Protein AF-A0A9D2C0F6-F1 (afdb_monomer)

Structure (mmCIF, N/CA/C/O backbone):
data_AF-A0A9D2C0F6-F1
#
_entry.id   AF-A0A9D2C0F6-F1
#
loop_
_atom_site.group_PDB
_atom_site.id
_atom_site.type_symbol
_atom_site.label_atom_id
_atom_site.label_alt_id
_atom_site.label_comp_id
_atom_site.label_asym_id
_atom_site.label_entity_id
_atom_site.label_seq_id
_atom_site.pdbx_PDB_ins_code
_atom_site.Cartn_x
_atom_site.Cartn_y
_atom_site.Cartn_z
_atom_site.occupancy
_atom_site.B_iso_or_equiv
_atom_site.auth_seq_id
_atom_site.auth_comp_id
_atom_site.auth_asym_id
_atom_site.auth_atom_id
_atom_site.pdbx_PDB_model_num
ATOM 1 N N . MET A 1 1 ? -8.953 15.225 15.167 1.00 75.50 1 MET A N 1
ATOM 2 C CA . MET A 1 1 ? -9.480 14.769 13.857 1.00 75.50 1 MET A CA 1
ATOM 3 C C . MET A 1 1 ? -8.567 15.125 12.680 1.00 75.50 1 MET A C 1
ATOM 5 O O . MET A 1 1 ? -8.226 14.223 11.933 1.00 75.50 1 MET A O 1
ATOM 9 N N . LYS A 1 2 ? -8.083 16.372 12.540 1.00 89.19 2 LYS A N 1
ATOM 10 C CA . LYS A 1 2 ? -7.217 16.800 11.412 1.00 89.19 2 LYS A CA 1
ATOM 11 C C . LYS A 1 2 ? -5.985 15.903 11.160 1.00 89.19 2 LYS A C 1
ATOM 13 O O . LYS A 1 2 ? -5.720 15.537 10.023 1.00 89.19 2 LYS A O 1
ATOM 18 N N . ARG A 1 3 ? -5.276 15.496 12.224 1.00 92.75 3 ARG A N 1
ATOM 19 C C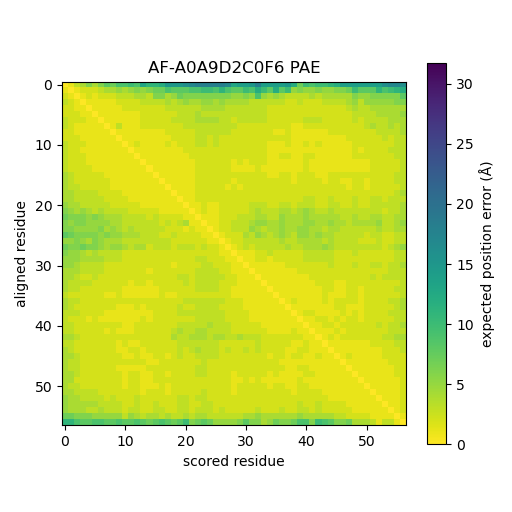A . ARG A 1 3 ? -4.097 14.608 12.133 1.00 92.75 3 ARG A CA 1
ATOM 20 C C . ARG A 1 3 ? -4.432 13.207 11.619 1.00 92.75 3 ARG A C 1
ATOM 22 O O . ARG A 1 3 ? -3.674 12.677 10.826 1.00 92.75 3 ARG A O 1
ATOM 29 N N . PHE A 1 4 ? -5.558 12.637 12.049 1.00 92.12 4 PHE A N 1
ATOM 30 C CA . PHE A 1 4 ? -5.995 11.305 11.623 1.00 92.12 4 PHE A CA 1
ATOM 31 C C . PHE A 1 4 ? -6.328 11.285 10.130 1.00 92.12 4 PHE A C 1
ATOM 33 O O . PHE A 1 4 ? -5.842 10.429 9.403 1.00 92.12 4 PHE A O 1
ATOM 40 N N . VAL A 1 5 ? -7.078 12.285 9.661 1.00 95.25 5 VAL A N 1
ATOM 41 C CA . VAL A 1 5 ? -7.436 12.407 8.242 1.00 95.25 5 VAL A CA 1
ATOM 42 C C . VAL A 1 5 ? -6.189 12.579 7.375 1.00 95.25 5 VAL A C 1
ATOM 44 O O . VAL A 1 5 ? -6.056 11.887 6.373 1.00 95.25 5 VAL A O 1
ATOM 47 N N . LEU A 1 6 ? -5.245 13.440 7.777 1.00 96.69 6 LEU A N 1
ATOM 48 C CA . LEU A 1 6 ? -3.975 13.592 7.058 1.00 96.69 6 LEU A CA 1
ATOM 49 C C . LEU A 1 6 ? -3.213 12.261 6.980 1.00 96.69 6 LEU A C 1
ATOM 51 O O . LEU A 1 6 ? -2.682 11.91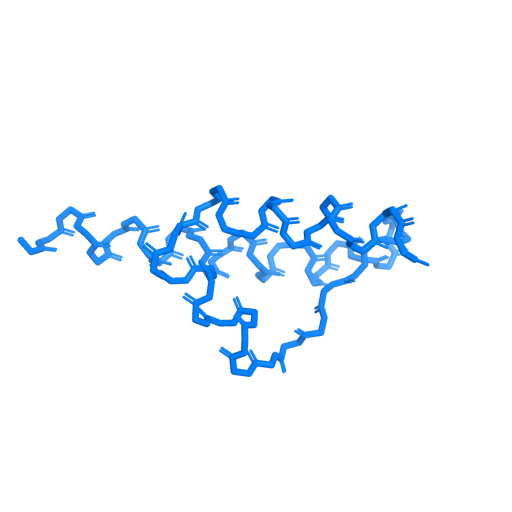0 5.933 1.00 96.69 6 LEU A O 1
ATOM 55 N N . TRP A 1 7 ? -3.190 11.510 8.079 1.00 95.06 7 TRP A N 1
ATOM 56 C CA . TRP A 1 7 ? -2.494 10.232 8.159 1.00 95.06 7 TRP A CA 1
ATOM 57 C C . TRP A 1 7 ? -3.122 9.159 7.259 1.00 95.06 7 TRP A C 1
ATOM 59 O O . TRP A 1 7 ? -2.406 8.466 6.538 1.00 95.06 7 TRP A O 1
ATOM 69 N N . GLY A 1 8 ? -4.454 9.084 7.221 1.00 96.81 8 GLY A N 1
ATOM 70 C CA . GLY A 1 8 ? -5.168 8.189 6.312 1.00 96.81 8 GLY A CA 1
ATOM 71 C C . GLY A 1 8 ? -5.015 8.578 4.842 1.00 96.81 8 GLY A C 1
ATOM 72 O O . GLY A 1 8 ? -4.818 7.713 3.992 1.00 96.81 8 GLY A O 1
ATOM 73 N N . LEU A 1 9 ? -5.015 9.877 4.528 1.00 97.88 9 LEU A N 1
ATOM 74 C CA . LEU A 1 9 ? -4.737 10.357 3.171 1.00 97.88 9 LEU A CA 1
ATOM 75 C C . LEU A 1 9 ? -3.317 10.003 2.717 1.00 97.88 9 LEU A C 1
ATOM 77 O O . LEU A 1 9 ? -3.138 9.603 1.571 1.00 97.88 9 LEU A O 1
ATOM 81 N N . LEU A 1 10 ? -2.320 10.090 3.604 1.00 98.00 10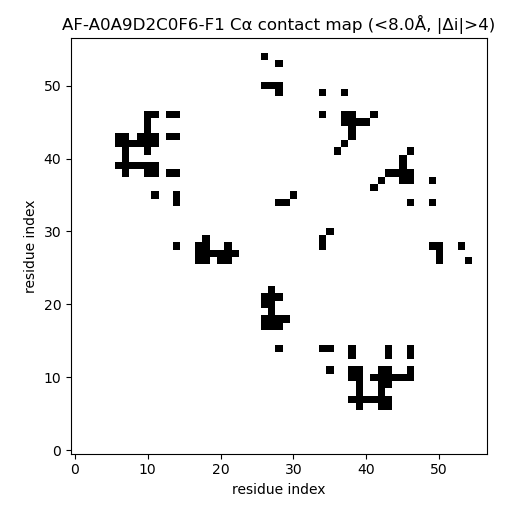 LEU A N 1
ATOM 82 C CA . LEU A 1 10 ? -0.950 9.662 3.302 1.00 98.00 10 LEU A CA 1
ATOM 83 C C . LEU A 1 10 ? -0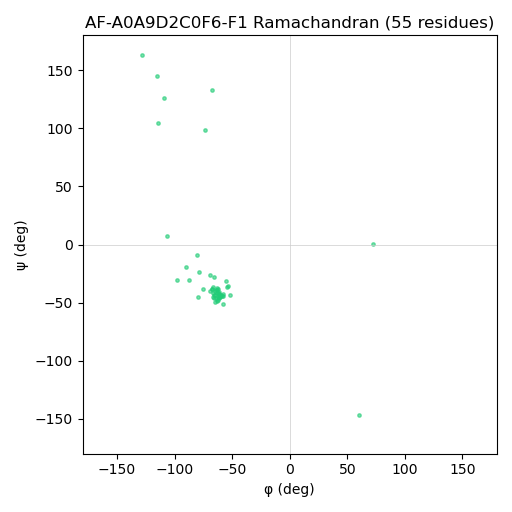.865 8.158 3.018 1.00 98.00 10 LEU A C 1
ATOM 85 O O . LEU A 1 10 ? -0.126 7.748 2.127 1.00 98.00 10 LEU A O 1
ATOM 89 N N . GLY A 1 11 ? -1.635 7.331 3.726 1.00 97.69 11 GLY A N 1
ATOM 90 C CA . GLY A 1 11 ? -1.695 5.897 3.447 1.00 97.69 11 GLY A CA 1
ATOM 91 C C . GLY A 1 11 ? -2.379 5.556 2.124 1.00 97.69 11 GLY A C 1
ATOM 92 O O . GLY A 1 11 ? -1.869 4.728 1.369 1.00 97.69 11 GLY A O 1
ATOM 93 N N . LEU A 1 12 ? -3.467 6.252 1.780 1.00 97.94 12 LEU A N 1
ATOM 94 C CA . LEU A 1 12 ? -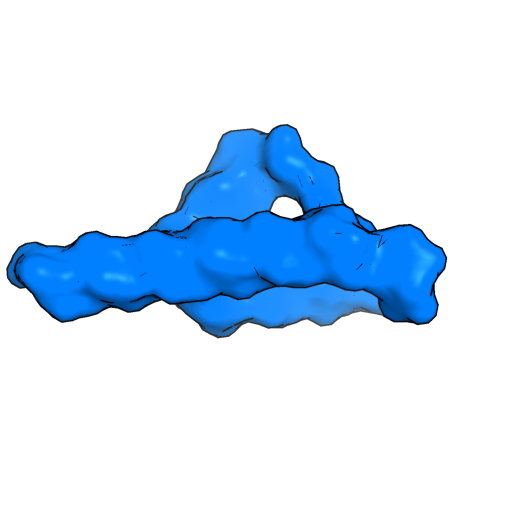4.091 6.146 0.456 1.00 97.94 12 LEU A CA 1
ATOM 95 C C . LEU A 1 12 ? -3.162 6.644 -0.660 1.00 97.94 12 LEU A C 1
ATOM 97 O O . LEU A 1 12 ? -3.089 6.021 -1.717 1.00 97.94 12 LEU A O 1
ATOM 101 N N . ALA A 1 13 ? -2.411 7.721 -0.418 1.00 98.00 13 ALA A N 1
ATOM 102 C CA . ALA A 1 13 ? -1.393 8.199 -1.346 1.00 98.00 13 ALA A CA 1
ATOM 103 C C . ALA A 1 13 ? -0.278 7.159 -1.534 1.00 98.00 13 ALA A C 1
ATOM 105 O O . ALA A 1 13 ? 0.120 6.897 -2.666 1.00 98.00 13 ALA A O 1
ATOM 106 N N . ALA A 1 14 ? 0.171 6.504 -0.458 1.00 97.81 14 ALA A N 1
ATOM 107 C CA . ALA A 1 14 ? 1.128 5.403 -0.540 1.00 97.81 14 ALA A CA 1
ATOM 108 C C . ALA A 1 14 ? 0.566 4.213 -1.336 1.00 97.81 14 ALA A C 1
ATOM 110 O O . ALA A 1 14 ? 1.273 3.653 -2.168 1.00 97.81 14 ALA A O 1
ATOM 111 N N . LEU A 1 15 ? -0.710 3.856 -1.142 1.00 97.88 15 LEU A N 1
ATOM 112 C CA . LEU A 1 15 ? -1.368 2.799 -1.920 1.00 97.88 15 LEU A CA 1
ATOM 113 C C . LEU A 1 15 ? -1.390 3.152 -3.412 1.00 97.88 15 LEU A C 1
ATOM 115 O O . LEU A 1 15 ? -1.051 2.317 -4.250 1.00 97.88 15 LEU A O 1
ATOM 119 N N . GLY A 1 16 ? -1.736 4.400 -3.738 1.00 97.31 16 GLY A N 1
ATOM 120 C CA . GLY A 1 16 ? -1.687 4.915 -5.103 1.00 97.31 16 GLY A CA 1
ATOM 121 C C . GLY A 1 16 ? -0.277 4.891 -5.691 1.00 97.31 16 GLY A C 1
ATOM 122 O O . GLY A 1 16 ? -0.107 4.502 -6.841 1.00 97.31 16 GLY A O 1
ATOM 123 N N . ALA A 1 17 ? 0.740 5.238 -4.899 1.00 97.25 17 ALA A N 1
ATOM 124 C CA . ALA A 1 17 ? 2.135 5.198 -5.321 1.00 97.25 17 ALA A CA 1
ATOM 125 C C . ALA A 1 17 ? 2.604 3.766 -5.618 1.00 97.25 17 ALA A C 1
ATOM 127 O O . ALA A 1 17 ? 3.224 3.544 -6.655 1.00 97.25 17 ALA A O 1
ATOM 128 N N . VAL A 1 18 ? 2.263 2.783 -4.776 1.00 96.75 18 VAL A N 1
ATOM 129 C CA . VAL A 1 18 ? 2.571 1.365 -5.045 1.00 96.75 18 VAL A CA 1
ATOM 130 C C . VAL A 1 18 ? 1.875 0.908 -6.324 1.00 96.75 18 VAL A C 1
ATOM 132 O O . VAL A 1 18 ? 2.517 0.342 -7.201 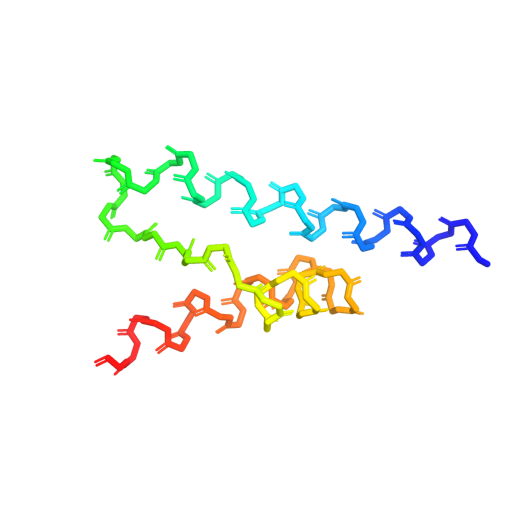1.00 96.75 18 VAL A O 1
ATOM 135 N N . ARG A 1 19 ? 0.588 1.237 -6.484 1.00 96.00 19 ARG A N 1
ATOM 136 C CA . ARG A 1 19 ? -0.176 0.898 -7.690 1.00 96.00 19 ARG A CA 1
ATOM 137 C C . ARG A 1 19 ? 0.415 1.511 -8.958 1.00 96.00 19 ARG A C 1
ATOM 139 O O . ARG A 1 19 ? 0.527 0.838 -9.976 1.00 96.00 19 ARG A O 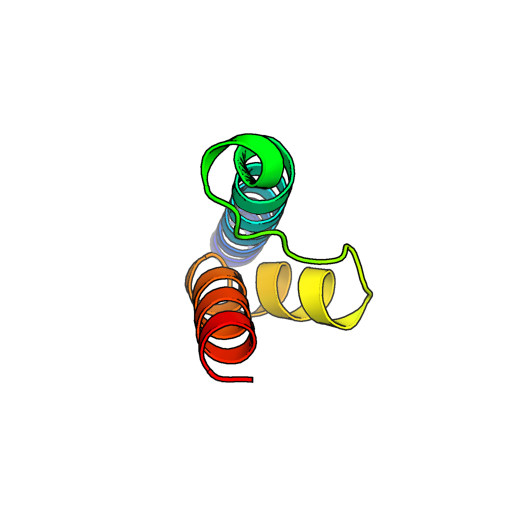1
ATOM 146 N N . ALA A 1 20 ? 0.800 2.784 -8.900 1.00 96.31 20 ALA A N 1
ATOM 147 C CA . ALA A 1 20 ? 1.419 3.476 -10.022 1.00 96.31 20 ALA A CA 1
ATOM 148 C C . ALA A 1 20 ? 2.787 2.872 -10.350 1.00 96.31 20 ALA A C 1
ATOM 150 O O . ALA A 1 20 ? 3.089 2.639 -11.514 1.00 96.31 20 ALA A O 1
ATOM 151 N N . THR A 1 21 ? 3.593 2.585 -9.325 1.00 96.38 21 THR A N 1
ATOM 152 C CA . THR A 1 21 ? 4.958 2.079 -9.503 1.00 96.38 21 THR A CA 1
ATOM 153 C C . THR A 1 21 ? 5.044 0.579 -9.797 1.00 96.38 21 THR A C 1
ATOM 155 O O . THR A 1 21 ? 6.110 0.103 -10.187 1.00 96.38 21 THR A O 1
ATOM 158 N N . GLY A 1 22 ? 3.932 -0.155 -9.689 1.00 94.06 22 GLY A N 1
ATOM 159 C CA . GLY A 1 22 ? 3.876 -1.610 -9.842 1.00 94.06 22 GLY A CA 1
AT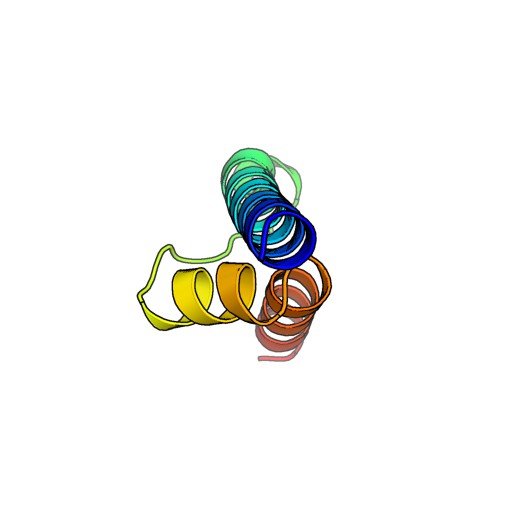OM 160 C C . GLY A 1 22 ? 4.443 -2.142 -11.159 1.00 94.06 22 GLY A C 1
ATOM 161 O O . GLY A 1 22 ? 5.050 -3.210 -11.172 1.00 94.06 22 GLY A O 1
ATOM 162 N N . ALA A 1 23 ? 4.333 -1.379 -12.251 1.00 92.50 23 ALA A N 1
ATOM 163 C CA . ALA A 1 23 ? 4.908 -1.754 -13.546 1.00 92.50 23 ALA A CA 1
ATOM 164 C C . ALA A 1 23 ? 6.450 -1.795 -13.545 1.00 92.50 23 ALA A C 1
ATOM 166 O O . ALA A 1 23 ? 7.039 -2.554 -14.309 1.00 92.50 23 ALA A O 1
ATOM 167 N N . TRP A 1 24 ? 7.103 -1.000 -12.692 1.00 95.50 24 TRP A N 1
ATOM 168 C CA . TRP A 1 24 ? 8.566 -0.952 -12.576 1.00 95.50 24 TRP A CA 1
ATOM 169 C C . TRP A 1 24 ? 9.095 -1.802 -11.419 1.00 95.50 24 TRP A C 1
ATOM 171 O O . TRP A 1 24 ? 10.206 -2.315 -11.501 1.00 95.50 24 TRP A O 1
ATOM 181 N N . THR A 1 25 ? 8.323 -1.949 -10.339 1.00 92.62 25 THR A N 1
ATOM 182 C CA . THR A 1 25 ? 8.738 -2.696 -9.140 1.00 92.62 25 THR A CA 1
ATOM 183 C C . THR A 1 25 ? 8.363 -4.176 -9.193 1.00 92.62 25 THR A C 1
ATOM 185 O O . THR A 1 25 ? 8.905 -4.962 -8.421 1.00 92.62 25 THR A O 1
ATOM 188 N N . GLY A 1 26 ? 7.411 -4.562 -10.050 1.00 92.62 26 GLY A N 1
ATOM 189 C CA . GLY A 1 26 ? 6.790 -5.891 -10.038 1.00 92.62 26 GLY A CA 1
ATOM 190 C C . GLY A 1 26 ? 5.833 -6.113 -8.857 1.00 92.62 26 GLY A C 1
ATOM 191 O O . GLY A 1 26 ? 5.239 -7.182 -8.736 1.00 92.62 26 GLY A O 1
ATOM 192 N N . VAL A 1 27 ? 5.657 -5.106 -7.994 1.00 92.25 27 VAL A N 1
ATOM 193 C CA . VAL A 1 27 ? 4.839 -5.169 -6.781 1.00 92.25 27 VAL A CA 1
ATOM 194 C C . VAL A 1 27 ? 3.658 -4.226 -6.935 1.00 92.25 27 VAL A C 1
ATOM 196 O O . VAL A 1 27 ? 3.799 -3.013 -6.816 1.00 92.25 27 VAL A O 1
ATOM 199 N N . ASP A 1 28 ? 2.481 -4.793 -7.177 1.00 93.88 28 ASP A N 1
ATOM 200 C CA . ASP A 1 28 ? 1.238 -4.032 -7.307 1.00 93.88 28 ASP A CA 1
ATOM 201 C C . ASP A 1 28 ? 0.249 -4.370 -6.180 1.00 93.88 28 ASP A C 1
ATOM 203 O O . ASP A 1 28 ? 0.150 -5.524 -5.786 1.00 93.88 28 ASP A O 1
ATOM 207 N N . LEU A 1 29 ? -0.544 -3.420 -5.689 1.00 94.88 29 LEU A N 1
ATOM 208 C CA . LEU A 1 29 ? -1.647 -3.674 -4.757 1.00 94.88 29 LEU A CA 1
ATOM 209 C C . LEU A 1 29 ? -3.002 -3.459 -5.459 1.00 94.88 29 LEU A C 1
ATOM 211 O O . LEU A 1 29 ? -3.249 -2.391 -6.030 1.00 94.88 29 LEU A O 1
ATOM 215 N N . PRO A 1 30 ? -3.924 -4.443 -5.427 1.00 94.50 30 PRO A N 1
ATOM 216 C CA . PRO A 1 30 ? -5.253 -4.269 -5.995 1.00 94.50 30 PRO A CA 1
ATOM 217 C C . PRO A 1 30 ? -6.049 -3.236 -5.192 1.00 94.50 30 PRO A C 1
ATOM 219 O O . PRO A 1 30 ? -6.107 -3.319 -3.967 1.00 94.50 30 PRO A O 1
ATOM 222 N N . VAL A 1 31 ? -6.697 -2.289 -5.880 1.00 95.88 31 VAL A N 1
ATOM 223 C CA . VAL A 1 31 ? -7.592 -1.313 -5.243 1.00 95.88 31 VAL A CA 1
ATOM 224 C C . VAL A 1 31 ? -8.887 -2.020 -4.853 1.00 95.88 31 VAL A C 1
ATOM 226 O O . VAL A 1 31 ? -9.767 -2.251 -5.677 1.00 95.88 31 VAL A O 1
ATOM 229 N N . THR A 1 32 ? -8.976 -2.399 -3.585 1.00 96.75 32 THR A N 1
ATOM 230 C CA . THR A 1 32 ? -10.094 -3.136 -2.991 1.00 96.75 32 THR A CA 1
ATOM 231 C C . THR A 1 32 ? -10.577 -2.416 -1.733 1.00 96.75 32 THR A C 1
ATOM 233 O O . THR A 1 32 ? -9.832 -1.615 -1.162 1.00 96.75 32 THR A O 1
ATOM 236 N N . PRO A 1 33 ? -11.789 -2.711 -1.232 1.00 97.19 33 PRO A N 1
ATOM 237 C CA . PRO A 1 33 ? -12.244 -2.171 0.049 1.00 97.19 33 PRO A CA 1
ATOM 238 C C . PRO A 1 33 ? -11.259 -2.448 1.194 1.00 97.19 33 PRO A C 1
ATOM 240 O O . PRO A 1 33 ? -11.042 -1.585 2.040 1.00 97.19 33 PRO A O 1
ATOM 243 N N . LEU A 1 34 ? -10.605 -3.616 1.179 1.00 96.25 34 LEU A N 1
ATOM 244 C CA . LEU A 1 34 ? -9.572 -3.975 2.148 1.00 96.25 34 LEU A CA 1
ATOM 245 C C . LEU A 1 34 ? -8.341 -3.070 2.032 1.00 96.25 34 LEU A C 1
ATOM 247 O O . LEU A 1 34 ? -7.882 -2.544 3.041 1.00 96.25 34 LEU A O 1
ATOM 251 N N . SER A 1 35 ? -7.808 -2.870 0.822 1.00 96.62 35 SER A N 1
ATOM 252 C CA . SER A 1 35 ? -6.601 -2.059 0.633 1.00 96.62 35 SER A CA 1
ATOM 253 C C . SER A 1 35 ? -6.837 -0.582 0.934 1.00 96.62 35 SER A C 1
ATOM 255 O O . SER A 1 35 ? -5.987 0.069 1.537 1.00 96.62 35 SER A O 1
ATOM 257 N N . LEU A 1 36 ? -8.010 -0.064 0.563 1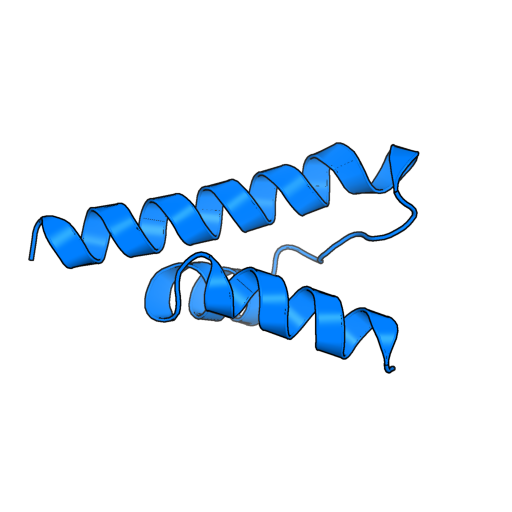.00 97.88 36 LEU A N 1
ATOM 258 C CA . LEU A 1 36 ? -8.437 1.296 0.882 1.00 97.88 36 LEU A CA 1
ATOM 259 C C . LEU A 1 36 ? -8.659 1.463 2.388 1.00 97.88 36 LEU A C 1
ATOM 261 O O . LEU A 1 36 ? -8.185 2.433 2.974 1.00 97.88 36 LEU A O 1
ATOM 265 N N . GLY A 1 37 ? -9.334 0.502 3.023 1.00 96.75 37 GLY A N 1
ATOM 266 C CA . GLY A 1 37 ? -9.580 0.504 4.462 1.00 96.75 37 GLY A CA 1
ATOM 267 C C . GLY A 1 37 ? -8.287 0.429 5.270 1.00 96.75 37 GLY A C 1
ATOM 268 O O . GLY A 1 37 ? -8.076 1.250 6.157 1.00 96.75 37 GLY A O 1
ATOM 269 N N . ALA A 1 38 ? -7.387 -0.494 4.931 1.00 96.94 38 ALA A N 1
ATOM 270 C CA . ALA A 1 38 ? -6.090 -0.617 5.586 1.00 96.94 38 ALA A CA 1
ATOM 271 C C . ALA A 1 38 ? -5.222 0.628 5.357 1.00 96.94 38 ALA A C 1
ATOM 273 O O . ALA A 1 38 ? -4.688 1.173 6.318 1.00 96.94 38 ALA A O 1
ATOM 274 N N . GLY A 1 39 ? -5.131 1.127 4.120 1.00 97.12 39 GLY A N 1
ATOM 275 C CA . GLY A 1 39 ? -4.374 2.341 3.809 1.00 97.12 39 GLY A CA 1
ATOM 276 C C . GLY A 1 39 ? -4.920 3.583 4.519 1.00 97.12 39 GLY A C 1
ATOM 277 O O . GLY A 1 39 ? -4.149 4.401 5.004 1.00 97.12 39 GLY A O 1
ATOM 278 N N . PHE A 1 40 ? -6.238 3.735 4.653 1.00 96.75 40 PHE A N 1
ATOM 279 C CA . PHE A 1 40 ? -6.812 4.895 5.338 1.00 96.75 40 PHE A CA 1
ATOM 280 C C . PHE A 1 40 ? -6.771 4.781 6.870 1.00 96.75 40 PHE A C 1
ATOM 282 O O . PHE A 1 40 ? -6.403 5.735 7.550 1.00 96.75 40 PHE A O 1
ATOM 289 N N . LEU A 1 41 ? -7.139 3.629 7.439 1.00 96.94 41 LEU A N 1
ATOM 290 C CA . LEU A 1 41 ? -7.212 3.451 8.895 1.00 96.94 41 LEU A CA 1
ATOM 291 C C . LEU A 1 41 ? -5.830 3.304 9.533 1.00 96.94 41 LEU A C 1
ATOM 293 O O . LEU A 1 41 ? -5.592 3.826 10.621 1.00 96.94 41 LEU A O 1
ATOM 297 N N . LEU A 1 42 ? -4.927 2.595 8.854 1.00 96.19 42 LEU A N 1
ATOM 298 C CA . LEU A 1 42 ? -3.575 2.304 9.325 1.00 96.19 42 LEU A CA 1
ATOM 299 C C . LEU A 1 42 ? -2.510 3.122 8.582 1.00 96.19 42 LEU A C 1
ATOM 301 O O . LEU A 1 42 ? -1.323 2.890 8.802 1.00 96.19 42 LEU A O 1
ATOM 305 N N . GLY A 1 43 ? -2.903 4.079 7.736 1.00 96.44 43 GLY A N 1
ATOM 306 C CA . GLY A 1 43 ? -1.985 4.998 7.067 1.00 96.44 43 GLY A CA 1
ATOM 307 C C . GLY A 1 43 ? -0.963 4.281 6.183 1.00 96.44 43 GLY A C 1
ATOM 308 O O . GLY A 1 43 ? -1.221 3.229 5.596 1.00 96.44 43 GLY A O 1
ATOM 309 N N . VAL A 1 44 ? 0.239 4.857 6.105 1.00 96.88 44 VAL A N 1
ATOM 310 C CA . VAL A 1 44 ? 1.372 4.254 5.384 1.00 96.88 44 VAL A CA 1
ATOM 311 C C . VAL A 1 44 ? 1.718 2.852 5.919 1.00 96.88 44 VAL A C 1
ATOM 313 O O . VAL A 1 44 ? 1.865 1.954 5.092 1.00 96.88 44 VAL A O 1
ATOM 316 N N . PRO A 1 45 ? 1.774 2.600 7.248 1.00 96.88 45 PRO A N 1
ATOM 317 C CA . PRO A 1 45 ? 1.976 1.249 7.780 1.00 96.88 45 PRO A CA 1
ATOM 318 C C . PRO A 1 45 ? 0.968 0.214 7.271 1.00 96.88 45 PRO A C 1
ATOM 320 O O . PRO A 1 45 ? 1.353 -0.924 7.020 1.00 96.88 45 PRO A O 1
ATOM 323 N N . GLY A 1 46 ? -0.299 0.597 7.080 1.00 97.00 46 GLY A N 1
ATOM 324 C CA . GLY A 1 46 ? -1.331 -0.273 6.511 1.00 97.00 46 GLY A CA 1
ATOM 325 C C . GLY A 1 46 ? -1.023 -0.709 5.088 1.00 97.00 46 GLY A C 1
ATOM 326 O O . GLY A 1 46 ? -1.068 -1.896 4.770 1.00 97.00 46 GLY A O 1
ATOM 327 N N . THR A 1 47 ? -0.654 0.249 4.242 1.00 96.75 47 THR A N 1
ATOM 328 C CA . THR A 1 47 ? -0.231 -0.031 2.868 1.00 96.75 47 THR A CA 1
ATOM 329 C C . THR A 1 47 ? 1.021 -0.908 2.849 1.00 96.75 47 THR A C 1
ATOM 331 O O . THR A 1 47 ? 1.055 -1.901 2.126 1.00 96.75 47 THR A O 1
ATOM 334 N N . THR A 1 48 ? 2.022 -0.607 3.683 1.00 96.88 48 THR A N 1
ATOM 335 C CA . THR A 1 48 ? 3.251 -1.408 3.791 1.00 96.88 48 THR A CA 1
ATOM 336 C C . THR A 1 48 ? 2.965 -2.837 4.250 1.00 96.88 48 THR A C 1
ATOM 338 O O . THR A 1 48 ? 3.508 -3.774 3.675 1.00 96.88 48 THR A O 1
ATOM 341 N N . LEU A 1 49 ? 2.090 -3.034 5.240 1.00 97.69 49 LEU A N 1
ATOM 342 C CA . LEU A 1 49 ? 1.694 -4.365 5.707 1.00 97.69 49 LEU A CA 1
ATOM 343 C C . LEU A 1 49 ? 1.082 -5.192 4.571 1.00 97.69 49 LEU A C 1
ATOM 345 O O . LEU A 1 49 ? 1.430 -6.356 4.405 1.00 97.69 49 LEU A O 1
ATOM 349 N N . LEU A 1 50 ? 0.206 -4.592 3.763 1.00 97.44 50 LEU A N 1
ATOM 350 C CA . LEU A 1 50 ? -0.393 -5.281 2.621 1.00 97.44 50 LEU A CA 1
ATOM 351 C C . LEU A 1 50 ? 0.627 -5.608 1.529 1.00 97.44 50 LEU A C 1
ATOM 353 O O . LEU A 1 50 ? 0.537 -6.681 0.935 1.00 97.44 50 LEU A O 1
ATOM 357 N N . VAL A 1 51 ? 1.603 -4.725 1.283 1.00 96.69 51 VAL A N 1
ATOM 358 C CA . VAL A 1 51 ? 2.742 -5.047 0.409 1.00 96.69 51 VAL A CA 1
ATOM 359 C C . VAL A 1 51 ? 3.479 -6.271 0.946 1.00 96.69 51 VAL A C 1
ATOM 361 O O . VAL A 1 51 ? 3.673 -7.227 0.205 1.00 96.69 51 VAL A O 1
ATOM 364 N N . LEU A 1 52 ? 3.849 -6.273 2.231 1.00 97.12 52 LEU A N 1
ATOM 365 C CA . LEU A 1 52 ? 4.572 -7.386 2.851 1.00 97.12 52 LEU A CA 1
ATOM 366 C C . LEU A 1 52 ? 3.785 -8.696 2.772 1.00 97.12 52 LEU A C 1
ATOM 368 O O . LEU A 1 52 ? 4.353 -9.724 2.423 1.00 97.12 52 LEU A O 1
ATOM 372 N N . LEU A 1 53 ? 2.478 -8.657 3.040 1.00 95.69 53 LEU A N 1
ATOM 373 C CA . LEU A 1 53 ? 1.606 -9.823 2.908 1.00 95.69 53 LEU A CA 1
ATOM 374 C C . LEU A 1 53 ? 1.574 -10.342 1.470 1.00 95.69 53 LEU A C 1
ATOM 376 O O . LEU A 1 53 ? 1.665 -11.546 1.268 1.00 95.69 53 LEU A O 1
ATOM 380 N N . LYS A 1 54 ? 1.498 -9.451 0.477 1.00 94.06 54 LYS A N 1
ATOM 381 C CA . LYS A 1 54 ? 1.531 -9.834 -0.939 1.00 94.06 54 LYS A CA 1
ATOM 382 C C . LYS A 1 54 ? 2.894 -10.368 -1.394 1.00 94.06 54 LYS A C 1
ATOM 384 O O . LYS A 1 54 ? 2.957 -11.109 -2.359 1.00 94.06 54 LYS A O 1
ATOM 389 N N . LEU A 1 55 ? 3.985 -9.967 -0.748 1.00 93.56 55 LEU A N 1
ATOM 390 C CA . LEU A 1 55 ? 5.314 -10.510 -1.040 1.00 93.56 55 LEU A CA 1
ATOM 391 C C . LEU A 1 55 ? 5.540 -11.886 -0.404 1.00 93.56 55 LEU A C 1
ATOM 393 O O . LEU A 1 55 ? 6.404 -12.628 -0.861 1.00 93.56 55 LEU A O 1
ATOM 397 N N . LEU A 1 56 ? 4.808 -12.198 0.666 1.00 94.56 56 LEU A N 1
ATOM 398 C CA . LEU A 1 56 ? 4.919 -13.462 1.390 1.00 94.56 56 LEU A CA 1
ATOM 399 C C . LEU A 1 56 ? 4.025 -14.571 0.808 1.00 94.56 56 LEU A C 1
ATOM 401 O O . LEU A 1 56 ? 4.371 -15.745 0.937 1.00 94.56 56 LEU A O 1
ATOM 405 N N . LEU A 1 57 ? 2.879 -14.196 0.231 1.00 85.50 57 LEU A N 1
ATOM 406 C CA . LEU A 1 57 ? 1.853 -15.076 -0.350 1.00 85.50 57 LEU A CA 1
ATOM 407 C C . LEU A 1 57 ? 1.967 -15.139 -1.874 1.00 85.50 57 LEU A C 1
ATOM 409 O O . LEU A 1 57 ? 1.901 -16.268 -2.404 1.00 85.50 57 LEU A O 1
#

Nearest PDB structures (foldseek):
  7a0g-assembly1_FFF  TM=4.237E-01  e=8.381E+00  Serratia marcescens

Secondary structure (DSSP, 8-state):
-HHHHHHHHHHHHHHHHHHHHHHHHS------HHHHHHHHHSHHHHHHHHHHHHHH-

Solvent-accessible surface area (backbone atoms only — not comparable to full-atom values): 3043 Å² total; per-residue (Å²): 110,72,68,58,54,53,40,14,51,49,0,43,50,46,42,50,48,38,42,67,43,14,87,81,70,78,52,66,62,74,93,40,74,64,50,52,48,34,4,34,76,48,11,48,64,26,30,51,50,53,52,52,51,62,75,75,106

Mean predicted aligned error: 2.55 Å

Organism: NCBI:txid2838418

Radius of gyration: 10.9 Å; Cα contacts (8 Å, |Δi|>4): 74; chains: 1; bounding box: 21×32×27 Å

pLDDT: mean 95.36, std 3.52, range [75.5, 98.0]

InterPro domains:
  IPR010001 SigmaK-factor processing regulatory BofA [PF07441] (3-55)

Sequence (57 aa):
MKRFVLWGLLGLAALGAVRATGAWTGVDLPVTPLSLGAGFLLGVPGTTLLVLLKLLL

Foldseek 3Di:
DVVLQVQLVQLVVLLVVQQVCCVVPVQHDDPDPQSSCQCNRVGVVSNVVRSVVVVVD